Protein AF-A0A2E5E2N9-F1 (afdb_monomer)

Nearest PDB structures (foldseek):
  4bhc-assembly1_A  TM=7.979E-01  e=9.854E-03  Mycobacterium tuberculosis H37Rv
  3cnu-assembly1_A-2  TM=4.405E-01  e=4.620E+00  Archaeoglobus fulgidus DSM 4304
  7zls-assembly1_A  TM=2.251E-01  e=2.249E+00  Homo sapiens
  7zls-assembly4_G  TM=2.031E-01  e=2.107E+00  Homo sapiens
  6i4x-assembly1_A  TM=2.153E-01  e=3.120E+00  Homo sapiens

Solvent-accessible surface area (backbone atoms only — not comparable to full-atom values): 6342 Å² total; per-residue (Å²): 131,83,66,36,46,37,29,33,80,45,78,43,90,90,42,48,35,37,44,32,28,29,86,86,56,19,53,45,73,29,40,77,92,46,87,78,61,89,54,79,50,43,83,33,92,72,61,60,57,66,53,51,51,48,53,46,39,43,62,72,71,48,91,70,84,79,68,94,76,46,73,50,89,63,61,68,69,57,46,32,46,54,57,40,57,72,73,60,55,90,98,60,84,75,52,73,68,56,44,48,66,63,39,107

Sequence (104 aa):
MVKIEFWRDIPNPLGRFRLAVDPDGGVHGGWHHVGRLPDGGLEDADLLPDLASWVEATARGLTEPPPPFQIPAGPEFFTACWNACQVIPVGSVLSYQQLACAAG

Radius of gyration: 14.4 Å; Cα contacts (8 Å, |Δi|>4): 156; chains: 1; bounding box: 29×36×31 Å

Secondary structure (DSSP, 8-state):
-PPEEEEEEEEETTEEEEEEE-TT--EEEEETTSSPPP-EEEE-TTSSHHHHHHHHHHHTT---PPPP-PPPP--HHHHHHHHHHHTPPTT----HHHHHHHH-

Structure (mmCIF, N/CA/C/O backbone):
data_AF-A0A2E5E2N9-F1
#
_entry.id   AF-A0A2E5E2N9-F1
#
loop_
_atom_site.group_PDB
_atom_site.id
_atom_site.type_symbol
_atom_site.label_atom_id
_atom_site.label_alt_id
_atom_site.label_comp_id
_atom_site.label_asym_id
_atom_site.label_entity_id
_atom_site.label_seq_id
_atom_site.pdbx_PDB_ins_code
_atom_site.Cartn_x
_atom_site.Cartn_y
_atom_site.Cartn_z
_atom_site.occupancy
_atom_site.B_iso_or_equiv
_atom_site.auth_seq_id
_atom_site.auth_comp_id
_atom_site.auth_asym_id
_atom_site.auth_atom_id
_atom_site.pdbx_PDB_model_num
ATOM 1 N N . MET A 1 1 ? -1.015 8.061 -17.078 1.00 62.84 1 MET A N 1
ATOM 2 C CA . MET A 1 1 ? -0.733 6.647 -16.761 1.00 62.84 1 MET A CA 1
ATOM 3 C C . MET A 1 1 ? 0.592 6.657 -16.030 1.00 62.84 1 MET A C 1
ATOM 5 O O . MET A 1 1 ? 1.526 7.225 -16.584 1.00 62.84 1 MET A O 1
ATOM 9 N N . VAL A 1 2 ? 0.635 6.205 -14.776 1.00 81.50 2 VAL A N 1
ATOM 10 C CA . VAL A 1 2 ? 1.886 6.207 -14.002 1.00 81.50 2 VAL A CA 1
ATOM 11 C C . VAL A 1 2 ? 2.834 5.195 -14.635 1.00 81.50 2 VAL A C 1
ATOM 13 O O . VAL A 1 2 ? 2.402 4.112 -15.024 1.00 81.50 2 VAL A O 1
ATOM 16 N N . LYS A 1 3 ? 4.100 5.575 -14.810 1.00 93.12 3 LYS A N 1
ATOM 17 C CA . LYS A 1 3 ? 5.124 4.671 -15.326 1.00 93.12 3 LYS A CA 1
ATOM 18 C C . LYS A 1 3 ? 5.554 3.758 -14.182 1.00 93.12 3 LYS A C 1
ATOM 20 O O . LYS A 1 3 ? 6.035 4.259 -13.178 1.00 93.12 3 LYS A O 1
ATOM 25 N N . ILE A 1 4 ? 5.393 2.451 -14.350 1.00 96.81 4 ILE A N 1
ATOM 26 C CA . ILE A 1 4 ? 5.907 1.448 -13.414 1.00 96.81 4 ILE A CA 1
ATOM 27 C C . ILE A 1 4 ? 7.319 1.044 -13.836 1.00 96.81 4 ILE A C 1
ATOM 29 O O . ILE A 1 4 ? 7.578 0.855 -15.028 1.00 96.81 4 ILE A O 1
ATOM 33 N N . GLU A 1 5 ? 8.226 0.938 -12.866 1.00 97.12 5 GLU A N 1
ATOM 34 C CA . GLU A 1 5 ? 9.593 0.459 -13.071 1.00 97.12 5 GLU A CA 1
ATOM 35 C C . GLU A 1 5 ? 9.692 -1.041 -12.793 1.00 97.12 5 GLU A C 1
ATOM 37 O O . GLU A 1 5 ? 10.060 -1.802 -13.688 1.00 97.12 5 GLU A O 1
ATOM 42 N N . PHE A 1 6 ? 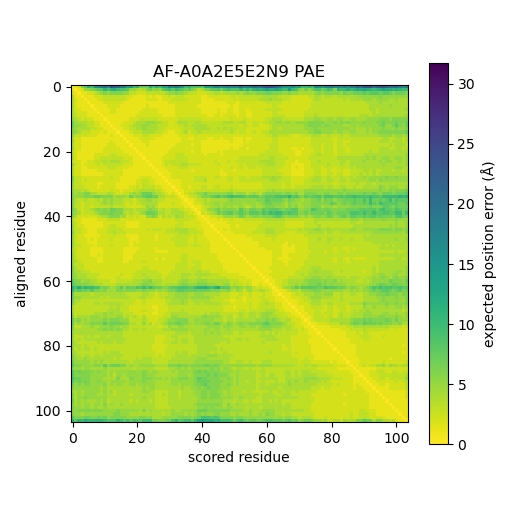9.262 -1.464 -11.602 1.00 98.12 6 PHE A N 1
ATOM 43 C CA . PHE A 1 6 ? 9.266 -2.861 -11.176 1.00 98.12 6 PHE A CA 1
ATOM 44 C C . PHE A 1 6 ? 7.914 -3.275 -10.605 1.00 98.12 6 PHE A C 1
ATOM 46 O O . PHE A 1 6 ? 7.189 -2.458 -10.029 1.00 98.12 6 PHE A O 1
ATOM 53 N N . TRP A 1 7 ? 7.572 -4.552 -10.740 1.00 97.88 7 TRP A N 1
ATOM 54 C CA . TRP A 1 7 ? 6.376 -5.115 -10.123 1.00 97.88 7 TRP A CA 1
ATOM 55 C C . TRP A 1 7 ? 6.556 -6.577 -9.721 1.00 97.88 7 TRP A C 1
ATOM 57 O O . TRP A 1 7 ? 7.365 -7.299 -10.290 1.00 97.88 7 TRP A O 1
ATOM 67 N N . ARG A 1 8 ? 5.735 -7.026 -8.771 1.00 97.56 8 ARG A N 1
ATOM 68 C CA . ARG A 1 8 ? 5.570 -8.432 -8.392 1.00 97.56 8 ARG A CA 1
A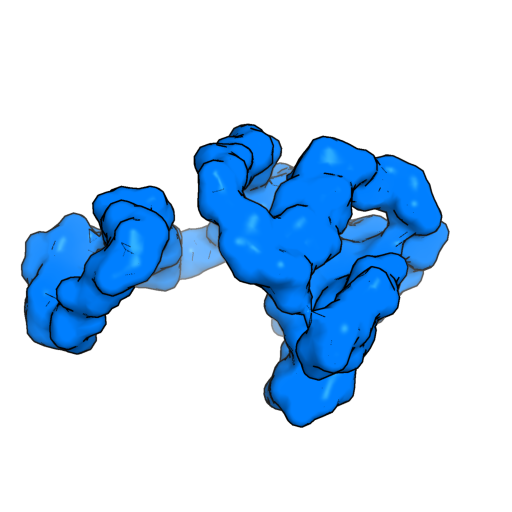TOM 69 C C . ARG A 1 8 ? 4.109 -8.764 -8.178 1.00 97.56 8 ARG A C 1
ATOM 71 O O . ARG A 1 8 ? 3.328 -7.929 -7.719 1.00 97.56 8 ARG A O 1
ATOM 78 N N . ASP A 1 9 ? 3.758 -10.014 -8.430 1.00 97.31 9 ASP A N 1
ATOM 79 C CA . ASP A 1 9 ? 2.460 -10.550 -8.051 1.00 97.31 9 ASP A CA 1
ATOM 80 C C . ASP A 1 9 ? 2.573 -11.366 -6.753 1.00 97.31 9 ASP A C 1
ATOM 82 O O . ASP A 1 9 ? 3.478 -12.175 -6.568 1.00 97.31 9 ASP A O 1
ATOM 86 N N . ILE A 1 10 ? 1.624 -11.152 -5.847 1.00 96.88 10 ILE A N 1
ATOM 87 C CA . ILE A 1 10 ? 1.531 -11.789 -4.535 1.00 96.88 10 ILE A CA 1
ATOM 88 C C . ILE A 1 10 ? 0.262 -12.650 -4.534 1.00 96.88 10 ILE A C 1
ATOM 90 O O . ILE A 1 10 ? -0.850 -12.112 -4.429 1.00 96.88 10 ILE A O 1
ATOM 94 N N . PRO A 1 11 ? 0.380 -13.979 -4.703 1.00 94.75 11 PRO A N 1
ATOM 95 C CA . PRO A 1 11 ? -0.760 -14.874 -4.570 1.00 94.75 11 PRO A CA 1
ATOM 96 C C . PRO A 1 11 ? -1.177 -14.968 -3.098 1.00 94.75 11 PRO A C 1
ATOM 98 O O . PRO A 1 11 ? -0.344 -15.165 -2.220 1.00 94.75 11 PRO A O 1
ATOM 101 N N . ASN A 1 12 ? -2.471 -14.842 -2.817 1.00 92.81 12 ASN A N 1
ATOM 102 C CA . ASN A 1 12 ? -3.021 -14.970 -1.470 1.00 92.81 12 ASN A CA 1
ATOM 103 C C . ASN A 1 12 ? -4.463 -15.534 -1.516 1.00 92.81 12 ASN A C 1
ATOM 105 O O . ASN A 1 12 ? -5.021 -15.701 -2.606 1.00 92.81 12 ASN A O 1
ATOM 109 N N . PRO A 1 13 ? -5.091 -15.856 -0.365 1.00 92.88 13 PRO A N 1
ATOM 110 C CA . PRO A 1 13 ? -6.433 -16.451 -0.334 1.00 92.88 13 PRO A CA 1
ATOM 111 C C . PRO A 1 13 ? -7.547 -15.605 -0.970 1.00 92.88 13 PRO A C 1
ATOM 113 O O . PRO A 1 13 ? -8.572 -16.156 -1.362 1.00 92.88 13 PRO A O 1
ATOM 116 N N . LEU A 1 14 ? -7.36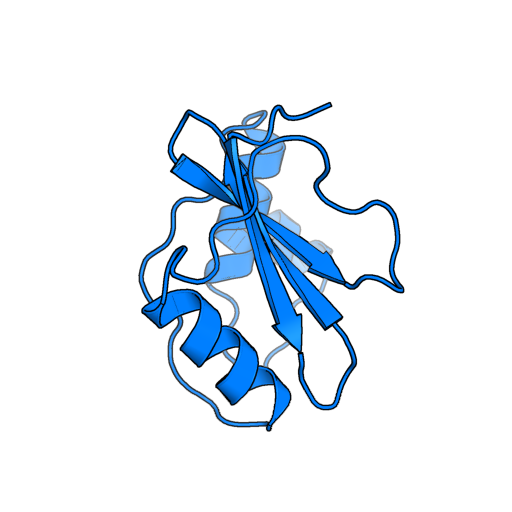0 -14.287 -1.093 1.00 92.12 14 LEU A N 1
ATOM 117 C CA . LEU A 1 14 ? -8.315 -13.365 -1.721 1.00 92.12 14 LEU A CA 1
ATOM 118 C C . LEU A 1 14 ? -8.065 -13.203 -3.233 1.00 92.12 14 LEU A C 1
ATOM 120 O O . LEU A 1 14 ? -8.782 -12.473 -3.918 1.00 92.12 14 LEU A O 1
ATOM 124 N N . GLY A 1 15 ? -7.047 -13.880 -3.770 1.00 94.19 15 GLY A N 1
ATOM 125 C CA . GLY A 1 15 ? -6.634 -13.820 -5.164 1.00 94.19 15 GLY A CA 1
ATOM 126 C C . GLY A 1 15 ? -5.213 -13.288 -5.323 1.00 94.19 15 GLY A C 1
ATOM 127 O O . GLY A 1 15 ? -4.374 -13.391 -4.433 1.00 94.19 15 GLY A O 1
ATOM 128 N N . ARG A 1 16 ? -4.917 -12.737 -6.500 1.00 95.88 16 ARG A N 1
ATOM 129 C CA . ARG A 1 16 ? -3.596 -12.193 -6.822 1.00 95.88 16 ARG A CA 1
ATOM 130 C C . ARG A 1 16 ? -3.592 -10.678 -6.648 1.00 95.88 16 ARG A C 1
ATOM 132 O O . ARG A 1 16 ? -4.384 -9.984 -7.293 1.00 95.88 16 ARG A O 1
ATOM 139 N N . PHE A 1 17 ? -2.700 -10.184 -5.797 1.00 96.50 17 PHE A N 1
ATOM 140 C CA . PHE A 1 17 ? -2.447 -8.759 -5.608 1.00 96.50 17 PHE A CA 1
ATOM 141 C C . PHE A 1 17 ? -1.134 -8.379 -6.286 1.00 96.50 17 PHE A C 1
ATOM 143 O O . PHE A 1 17 ? -0.128 -9.049 -6.083 1.00 96.50 17 PHE A O 1
ATOM 150 N N . ARG A 1 18 ? -1.129 -7.316 -7.084 1.00 97.25 18 ARG A N 1
ATOM 151 C CA . ARG A 1 18 ? 0.085 -6.763 -7.675 1.00 97.25 18 ARG A CA 1
ATOM 152 C C . ARG A 1 18 ? 0.627 -5.658 -6.791 1.00 97.25 18 ARG A C 1
ATOM 154 O O . ARG A 1 18 ? -0.106 -4.720 -6.491 1.00 97.25 18 ARG A O 1
ATOM 161 N N . LEU A 1 19 ? 1.905 -5.756 -6.453 1.00 97.12 19 LEU A N 1
ATOM 162 C CA . LEU A 1 19 ? 2.691 -4.686 -5.857 1.00 97.12 19 LEU A CA 1
ATOM 163 C C . LEU A 1 19 ? 3.626 -4.124 -6.929 1.00 97.12 19 LEU A C 1
ATOM 165 O O . LEU A 1 19 ? 4.264 -4.889 -7.648 1.00 97.12 19 LEU A O 1
ATOM 169 N N . ALA A 1 20 ? 3.692 -2.807 -7.059 1.00 97.56 20 ALA A N 1
ATOM 170 C CA . ALA A 1 20 ? 4.496 -2.146 -8.074 1.00 97.56 20 ALA A CA 1
ATOM 171 C C . ALA A 1 20 ? 5.158 -0.886 -7.518 1.00 97.56 20 ALA A C 1
ATOM 173 O O . ALA A 1 20 ? 4.638 -0.264 -6.594 1.00 97.56 20 ALA A O 1
ATOM 174 N N . VAL A 1 21 ? 6.292 -0.513 -8.099 1.00 97.50 21 VAL A N 1
ATOM 175 C CA . VAL A 1 21 ? 7.053 0.685 -7.741 1.00 97.50 21 VAL A CA 1
ATOM 176 C C . VAL A 1 21 ? 7.248 1.538 -8.990 1.00 97.50 21 VAL A C 1
ATOM 178 O O . VAL A 1 21 ? 7.590 1.026 -10.061 1.00 97.50 21 VAL A O 1
ATOM 181 N N . ASP A 1 22 ? 6.969 2.832 -8.868 1.00 96.56 22 ASP A N 1
ATOM 182 C CA . ASP A 1 22 ? 7.316 3.822 -9.888 1.00 96.56 22 ASP A CA 1
ATOM 183 C C . ASP A 1 22 ? 8.796 4.261 -9.764 1.00 96.56 22 ASP A C 1
ATOM 185 O O . ASP A 1 22 ? 9.426 3.991 -8.743 1.00 96.56 22 ASP A O 1
ATOM 189 N N . PRO A 1 23 ? 9.377 4.934 -10.778 1.00 95.69 23 PRO A N 1
ATOM 190 C CA . PRO A 1 23 ? 10.777 5.370 -10.745 1.00 95.69 23 PRO A CA 1
ATOM 191 C C . PRO A 1 23 ? 11.160 6.293 -9.580 1.00 95.69 23 PRO A C 1
ATOM 193 O O . PRO A 1 23 ? 12.346 6.466 -9.311 1.00 95.69 23 PRO A O 1
ATOM 196 N N . ASP A 1 24 ? 10.181 6.910 -8.916 1.00 94.94 24 ASP A N 1
ATOM 197 C CA . ASP A 1 24 ? 10.408 7.797 -7.777 1.00 94.94 24 ASP A CA 1
ATOM 198 C C . ASP A 1 24 ? 10.332 7.035 -6.439 1.00 94.94 24 ASP A C 1
ATOM 200 O O . ASP A 1 24 ? 10.473 7.639 -5.375 1.00 94.94 24 ASP A O 1
ATOM 204 N N . GLY A 1 25 ? 10.115 5.714 -6.472 1.00 95.00 25 GLY A N 1
ATOM 205 C CA . GLY A 1 25 ? 9.970 4.853 -5.297 1.00 95.00 25 GLY A CA 1
ATOM 206 C C . GLY A 1 25 ? 8.539 4.760 -4.760 1.00 95.00 25 GLY A C 1
ATOM 207 O O . GLY A 1 25 ? 8.303 4.077 -3.764 1.00 95.00 25 GLY A O 1
ATOM 208 N N . GLY A 1 26 ? 7.574 5.425 -5.400 1.00 95.94 26 GLY A N 1
ATOM 209 C CA . GLY A 1 26 ? 6.169 5.402 -5.014 1.00 95.94 26 GLY A CA 1
ATOM 210 C C . GLY A 1 26 ? 5.559 4.016 -5.187 1.00 95.94 26 GLY A C 1
ATOM 211 O O . GLY A 1 26 ? 5.680 3.391 -6.243 1.00 95.94 26 GLY A O 1
ATOM 212 N N . VAL A 1 27 ? 4.882 3.533 -4.146 1.00 95.94 27 VAL A N 1
ATOM 213 C CA . VAL A 1 27 ? 4.283 2.199 -4.131 1.00 95.94 27 VAL A CA 1
ATOM 214 C C . VAL A 1 27 ? 2.852 2.232 -4.652 1.00 95.94 27 VAL A C 1
ATOM 216 O O . VAL A 1 27 ? 1.983 2.927 -4.128 1.00 95.94 27 VAL A O 1
ATOM 219 N N . HIS A 1 28 ? 2.593 1.399 -5.655 1.00 95.31 28 HIS A N 1
ATOM 220 C CA . HIS A 1 28 ? 1.287 1.176 -6.262 1.00 95.31 28 HIS A CA 1
ATOM 221 C C . HIS A 1 28 ? 0.820 -0.248 -5.989 1.00 95.31 28 HIS A C 1
ATOM 223 O O . HIS A 1 28 ? 1.619 -1.181 -5.888 1.00 95.31 28 HIS A O 1
ATOM 229 N N . GLY A 1 29 ? -0.494 -0.431 -5.909 1.00 94.50 29 GLY A N 1
ATOM 230 C CA . GLY A 1 29 ? -1.084 -1.731 -5.632 1.00 94.50 29 GLY A CA 1
ATOM 231 C C . GLY A 1 29 ? -2.418 -1.929 -6.331 1.00 94.50 29 GLY A C 1
ATOM 232 O O . GLY A 1 29 ? -3.149 -0.970 -6.576 1.00 94.50 29 GLY A O 1
ATOM 233 N N . GLY A 1 30 ? -2.747 -3.178 -6.649 1.00 94.81 30 GLY A N 1
ATOM 234 C CA . GLY A 1 30 ? -4.035 -3.504 -7.252 1.00 94.81 30 GLY A CA 1
ATOM 235 C C . GLY A 1 30 ? -4.332 -4.996 -7.276 1.00 94.81 30 GLY A C 1
ATOM 236 O O . GLY A 1 30 ? -3.452 -5.822 -7.505 1.00 94.81 30 GLY A O 1
ATOM 237 N N . TRP A 1 31 ? -5.596 -5.354 -7.067 1.00 94.81 31 TRP A N 1
ATOM 238 C CA . TRP A 1 31 ? -6.064 -6.729 -7.228 1.00 94.81 31 TRP A CA 1
ATOM 239 C C . TRP A 1 31 ? -6.306 -7.039 -8.701 1.00 94.81 31 TRP A C 1
ATOM 241 O O . TRP A 1 31 ? -6.925 -6.247 -9.406 1.00 94.81 31 TRP A O 1
ATOM 251 N N . HIS A 1 32 ? -5.905 -8.227 -9.161 1.00 94.75 32 HIS A N 1
ATOM 252 C CA . HIS A 1 32 ? -6.082 -8.635 -10.568 1.00 94.75 32 HIS A CA 1
ATOM 253 C C . HIS A 1 32 ? -7.540 -8.664 -11.030 1.00 94.75 32 HIS A C 1
ATOM 255 O O . HIS A 1 32 ? -7.815 -8.546 -12.219 1.00 94.75 32 HIS A O 1
ATOM 261 N N . HIS A 1 33 ? -8.471 -8.809 -10.093 1.00 93.38 33 HIS A N 1
ATOM 262 C CA . HIS A 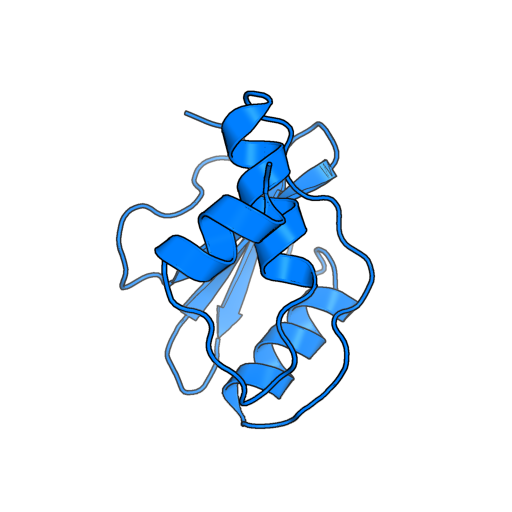1 33 ? -9.902 -8.852 -10.363 1.00 93.38 33 HIS A CA 1
ATOM 263 C C . HIS A 1 33 ? -10.618 -7.518 -10.076 1.00 93.38 33 HIS A C 1
ATOM 265 O O . HIS A 1 33 ? -11.842 -7.468 -10.173 1.00 93.38 33 HIS A O 1
ATOM 271 N N . VAL A 1 34 ? -9.895 -6.444 -9.716 1.00 91.62 34 VAL A N 1
ATOM 272 C CA . VAL A 1 34 ? -10.486 -5.135 -9.388 1.00 91.62 34 VAL A CA 1
ATOM 273 C C . VAL A 1 34 ? -9.832 -4.022 -10.195 1.00 91.62 34 VAL A C 1
ATOM 275 O O . VAL A 1 34 ? -8.677 -3.665 -9.979 1.00 91.62 34 VAL A O 1
ATOM 278 N N . GLY A 1 35 ? -10.626 -3.393 -11.060 1.00 88.00 35 GLY A N 1
ATOM 279 C CA . GLY A 1 35 ? -10.233 -2.170 -11.749 1.00 88.00 35 GLY A CA 1
ATOM 280 C C . GLY A 1 35 ? -9.018 -2.352 -12.659 1.00 88.00 35 GLY A C 1
ATOM 281 O O . GLY A 1 35 ? -8.851 -3.380 -13.313 1.00 88.00 35 GLY A O 1
ATOM 282 N N . ARG A 1 36 ? -8.199 -1.303 -12.744 1.00 89.19 36 ARG A N 1
ATOM 283 C CA . ARG A 1 36 ? -7.000 -1.278 -13.580 1.0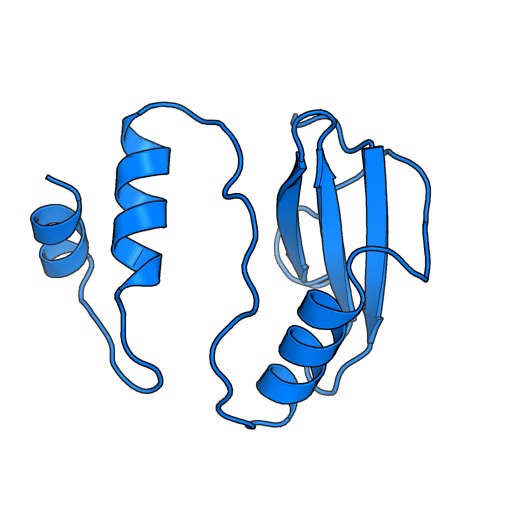0 89.19 36 ARG A CA 1
ATOM 284 C C . ARG A 1 36 ? -5.771 -1.622 -12.744 1.00 89.19 36 ARG A C 1
ATOM 286 O O . ARG A 1 36 ? -5.534 -0.993 -11.717 1.00 89.19 36 ARG A O 1
ATOM 293 N N . LEU A 1 37 ? -4.969 -2.563 -13.231 1.00 91.56 37 LEU A N 1
ATOM 294 C CA . LEU A 1 37 ? -3.698 -2.933 -12.617 1.00 91.56 37 LEU A CA 1
ATOM 295 C C . LEU A 1 37 ? -2.580 -1.938 -12.964 1.00 91.56 37 LEU A C 1
ATOM 297 O O . LEU A 1 37 ? -2.559 -1.428 -14.088 1.00 91.56 37 LEU A O 1
ATOM 301 N N . PRO A 1 38 ? -1.613 -1.728 -12.053 1.00 88.75 38 PRO A N 1
ATOM 302 C CA . PRO A 1 38 ? -0.305 -1.202 -12.422 1.00 88.75 38 PRO A CA 1
ATOM 303 C C . PRO A 1 38 ? 0.323 -2.096 -13.508 1.00 88.75 38 PRO A C 1
ATOM 305 O O . PRO A 1 38 ? 0.461 -3.313 -13.331 1.00 88.75 38 PRO A O 1
ATOM 308 N N . ASP A 1 39 ? 0.639 -1.503 -14.658 1.00 87.25 39 ASP A N 1
ATOM 309 C CA . ASP A 1 39 ? 1.134 -2.180 -15.858 1.00 87.25 39 ASP A CA 1
ATOM 310 C C . ASP A 1 39 ? 2.410 -1.515 -16.410 1.00 87.25 39 ASP A C 1
ATOM 312 O O . ASP A 1 39 ? 2.778 -0.401 -16.034 1.00 87.25 39 ASP A O 1
ATOM 316 N N . GLY A 1 40 ? 3.127 -2.234 -17.282 1.00 91.69 40 GLY A N 1
ATOM 317 C CA . GLY A 1 40 ? 4.475 -1.865 -17.731 1.00 91.69 40 GLY A CA 1
ATOM 318 C C . GLY A 1 40 ? 5.568 -2.458 -16.838 1.00 91.69 40 GLY A C 1
ATOM 319 O O . GLY A 1 40 ? 5.342 -3.483 -16.202 1.00 91.69 40 GLY A O 1
ATOM 320 N N . GLY A 1 41 ? 6.744 -1.825 -16.808 1.00 95.00 41 GLY A N 1
ATOM 321 C CA . GLY A 1 41 ? 7.872 -2.221 -15.956 1.00 95.00 41 GLY A CA 1
ATOM 322 C C . GLY A 1 41 ? 8.419 -3.634 -16.195 1.00 95.00 41 GLY A C 1
ATOM 323 O O . GLY A 1 41 ? 8.011 -4.341 -17.119 1.00 95.00 41 GLY A O 1
ATOM 324 N N . LEU A 1 42 ? 9.363 -4.031 -15.347 1.00 97.69 42 LEU A N 1
ATOM 325 C CA . LEU A 1 42 ? 9.920 -5.381 -15.289 1.00 97.69 42 LEU A CA 1
ATOM 326 C C . LEU A 1 42 ? 9.375 -6.128 -14.071 1.00 97.69 42 LEU A C 1
ATOM 328 O O . LEU A 1 42 ? 9.205 -5.552 -13.000 1.00 97.69 42 LEU A O 1
ATOM 332 N N . GLU A 1 43 ? 9.112 -7.419 -14.241 1.00 97.62 43 GLU A N 1
ATOM 333 C CA . GLU A 1 43 ? 8.802 -8.284 -13.106 1.00 97.62 43 GLU A CA 1
ATOM 334 C C . GLU A 1 43 ? 10.055 -8.481 -12.248 1.00 97.62 43 GLU A C 1
ATOM 336 O O . GLU A 1 43 ? 11.125 -8.794 -12.772 1.00 97.62 43 GLU A O 1
ATOM 341 N N . ASP A 1 44 ? 9.907 -8.325 -10.938 1.00 97.88 44 ASP A N 1
ATOM 342 C CA . ASP A 1 44 ? 10.933 -8.591 -9.936 1.00 97.88 44 ASP A CA 1
ATOM 343 C C . ASP A 1 44 ? 10.299 -9.347 -8.764 1.00 97.88 44 ASP A C 1
ATOM 345 O O . ASP A 1 44 ? 9.582 -8.772 -7.948 1.00 97.88 44 ASP A O 1
ATOM 349 N N . ALA A 1 45 ? 10.561 -10.652 -8.676 1.00 96.12 45 ALA A N 1
ATOM 350 C CA . ALA A 1 45 ? 9.990 -11.518 -7.646 1.00 96.12 45 ALA A CA 1
ATOM 351 C C . ALA A 1 45 ? 10.402 -11.121 -6.214 1.00 96.12 45 ALA A C 1
ATOM 353 O O . ALA A 1 45 ? 9.651 -11.386 -5.270 1.00 96.12 45 ALA A O 1
ATOM 354 N N . ASP A 1 46 ? 11.549 -10.455 -6.064 1.00 96.94 46 ASP A N 1
ATOM 355 C CA . ASP A 1 46 ? 12.123 -10.062 -4.778 1.00 96.94 46 ASP A CA 1
ATOM 356 C C . ASP A 1 46 ? 11.800 -8.604 -4.412 1.00 96.94 46 ASP A C 1
ATOM 358 O O . ASP A 1 46 ? 12.237 -8.111 -3.371 1.00 96.94 46 ASP A O 1
ATOM 362 N N . LEU A 1 47 ? 10.974 -7.916 -5.210 1.00 97.25 47 LEU A N 1
ATOM 363 C CA . LEU A 1 47 ? 10.578 -6.529 -4.971 1.00 97.25 47 LEU A CA 1
ATOM 364 C C . LEU A 1 47 ? 9.918 -6.366 -3.592 1.00 97.25 47 LEU A C 1
ATOM 366 O O . LEU A 1 47 ? 8.915 -7.019 -3.304 1.00 97.25 47 LEU A O 1
ATOM 370 N N . LEU A 1 48 ? 10.437 -5.459 -2.755 1.00 96.50 48 LEU A N 1
ATOM 371 C CA . LEU A 1 48 ? 9.858 -5.077 -1.453 1.00 96.50 48 LEU A CA 1
ATOM 372 C C . LEU A 1 48 ? 9.401 -6.288 -0.600 1.00 96.50 48 LEU A C 1
ATOM 374 O O . LEU A 1 48 ? 8.204 -6.439 -0.324 1.00 96.50 48 LEU A O 1
ATOM 378 N N . PRO A 1 49 ? 10.328 -7.166 -0.175 1.00 97.00 49 PRO A N 1
ATOM 379 C CA . PRO A 1 49 ? 9.987 -8.452 0.436 1.00 97.00 49 PRO A CA 1
ATOM 380 C C . PRO A 1 49 ? 9.193 -8.303 1.741 1.00 97.00 49 PRO A C 1
ATOM 382 O O . PRO A 1 49 ? 8.246 -9.059 1.971 1.00 97.00 49 PRO A O 1
ATOM 385 N N . ASP A 1 50 ? 9.509 -7.288 2.548 1.00 96.62 50 ASP A N 1
ATOM 386 C CA . ASP A 1 50 ? 8.807 -7.002 3.803 1.00 96.62 50 ASP A CA 1
ATOM 387 C C . ASP A 1 50 ? 7.357 -6.581 3.549 1.00 96.62 50 ASP A C 1
ATOM 389 O O . ASP A 1 50 ? 6.430 -7.089 4.181 1.00 96.62 50 ASP A O 1
ATOM 393 N N . LEU A 1 51 ? 7.137 -5.691 2.575 1.00 96.50 51 LEU A N 1
ATOM 394 C CA . LEU A 1 51 ? 5.797 -5.211 2.244 1.00 96.50 51 LEU A CA 1
ATOM 395 C C . LEU A 1 51 ? 4.941 -6.325 1.651 1.00 96.50 51 LEU A C 1
ATOM 397 O O . LEU A 1 51 ? 3.759 -6.442 1.963 1.00 96.50 51 LEU A O 1
ATOM 401 N N . ALA A 1 52 ? 5.534 -7.175 0.823 1.00 96.38 52 ALA A N 1
ATOM 402 C CA . ALA A 1 52 ? 4.806 -8.290 0.260 1.00 96.38 52 ALA A CA 1
ATOM 403 C C . ALA A 1 52 ? 4.444 -9.360 1.296 1.00 96.38 52 ALA A C 1
ATOM 405 O O . ALA A 1 52 ? 3.330 -9.886 1.256 1.00 96.38 52 ALA A O 1
ATOM 406 N N . SER A 1 53 ? 5.347 -9.632 2.242 1.00 95.62 53 SER A N 1
ATOM 407 C CA . SER A 1 53 ? 5.069 -10.509 3.384 1.00 95.62 53 SER A CA 1
ATOM 408 C C . SER A 1 53 ? 3.932 -9.944 4.236 1.00 95.62 53 SER A C 1
ATOM 410 O O . SER A 1 53 ? 3.009 -10.671 4.598 1.00 95.62 53 SER A O 1
ATOM 412 N N . TRP A 1 54 ? 3.933 -8.629 4.472 1.00 95.12 54 TRP A N 1
ATOM 413 C CA . TRP A 1 54 ? 2.854 -7.941 5.181 1.00 95.12 54 TRP A CA 1
ATOM 414 C C . TRP A 1 54 ? 1.502 -8.026 4.450 1.00 95.12 54 TRP A C 1
ATOM 416 O O . TRP A 1 54 ? 0.474 -8.288 5.081 1.00 95.12 54 TRP A O 1
ATOM 426 N N . VAL A 1 55 ? 1.475 -7.875 3.119 1.00 94.50 55 VAL A N 1
ATOM 427 C CA . VAL A 1 55 ? 0.248 -8.050 2.315 1.00 94.50 55 VAL A CA 1
ATOM 428 C C . VAL A 1 55 ? -0.287 -9.479 2.438 1.00 94.50 55 VAL A C 1
ATOM 430 O O . VAL A 1 55 ? -1.489 -9.677 2.628 1.00 94.50 55 VAL A O 1
ATOM 433 N N . GLU A 1 56 ? 0.588 -10.482 2.353 1.00 94.31 56 GLU A N 1
ATOM 434 C CA . GLU A 1 56 ? 0.198 -11.885 2.496 1.00 94.31 56 GLU A CA 1
ATOM 435 C C . GLU A 1 56 ? -0.344 -12.190 3.902 1.00 94.31 56 GLU A C 1
ATOM 437 O O . GLU A 1 56 ? -1.388 -12.837 4.031 1.00 94.31 56 GLU A O 1
ATOM 442 N N . ALA A 1 57 ? 0.324 -11.697 4.948 1.00 93.38 57 ALA A N 1
ATOM 443 C CA . ALA A 1 57 ? -0.105 -11.832 6.337 1.00 93.38 57 ALA A CA 1
ATOM 444 C C . ALA A 1 57 ? -1.488 -11.198 6.562 1.00 93.38 57 ALA A C 1
ATOM 446 O O . ALA A 1 57 ? -2.396 -11.843 7.098 1.00 93.38 57 ALA A O 1
ATOM 447 N N . THR A 1 58 ? -1.683 -9.978 6.057 1.00 92.12 58 THR A N 1
ATOM 448 C CA . THR A 1 58 ? -2.958 -9.252 6.135 1.00 92.12 58 THR A CA 1
ATOM 449 C C . THR A 1 58 ? -4.087 -10.024 5.451 1.00 92.12 58 THR A C 1
ATOM 451 O O . THR A 1 58 ? -5.173 -10.169 6.013 1.00 92.12 58 THR A O 1
ATOM 454 N N . ALA A 1 59 ? -3.837 -10.607 4.273 1.00 91.81 59 ALA A N 1
ATOM 455 C CA . ALA A 1 59 ? -4.825 -11.417 3.552 1.00 91.81 59 ALA A CA 1
ATOM 456 C C . ALA A 1 59 ? -5.230 -12.708 4.295 1.00 91.81 59 ALA A C 1
ATOM 458 O O . ALA A 1 59 ? -6.261 -13.304 3.983 1.00 91.81 59 ALA A O 1
ATOM 459 N N . ARG A 1 60 ? -4.439 -13.138 5.286 1.00 92.38 60 ARG A N 1
ATOM 460 C CA . ARG A 1 60 ? -4.740 -14.261 6.190 1.00 92.38 60 ARG A CA 1
ATOM 461 C C . ARG A 1 60 ? -5.380 -13.815 7.511 1.00 92.38 60 ARG A C 1
ATOM 463 O O . ARG A 1 60 ? -5.637 -14.656 8.368 1.00 92.38 60 ARG A O 1
ATOM 470 N N . GLY A 1 61 ? -5.650 -12.519 7.677 1.00 91.81 61 GLY A N 1
ATOM 471 C CA . GLY A 1 61 ? -6.249 -11.949 8.884 1.00 91.81 61 GLY A CA 1
ATOM 472 C C . GLY A 1 61 ? -5.257 -11.686 10.018 1.00 91.81 61 GLY A C 1
ATOM 473 O O . GLY A 1 61 ? -5.685 -11.529 11.160 1.00 91.81 61 GLY A O 1
ATOM 474 N N . LEU A 1 62 ? -3.950 -11.654 9.734 1.00 90.94 62 LEU A N 1
ATOM 475 C CA . LEU A 1 62 ? -2.946 -11.248 10.715 1.00 90.94 62 LEU A CA 1
ATOM 476 C C . LEU A 1 62 ? -2.887 -9.721 10.796 1.00 90.94 62 LEU A C 1
ATOM 478 O O . LEU A 1 62 ? -2.851 -9.034 9.776 1.00 90.94 62 LEU A O 1
ATOM 482 N N . THR A 1 63 ? -2.870 -9.202 12.022 1.00 86.00 63 THR A N 1
ATOM 483 C CA . THR A 1 63 ? -2.797 -7.763 12.288 1.00 86.00 63 THR A CA 1
ATOM 484 C C . THR A 1 63 ? -1.372 -7.391 12.664 1.00 86.00 63 THR A C 1
ATOM 486 O O . THR A 1 63 ? -0.981 -7.490 13.826 1.00 86.00 63 THR A O 1
ATOM 489 N N . GLU A 1 64 ? -0.609 -6.947 11.674 1.00 87.50 64 GLU A N 1
ATOM 490 C CA . GLU A 1 64 ? 0.746 -6.425 11.842 1.00 87.50 64 GLU A CA 1
ATOM 491 C C . GLU A 1 64 ? 0.804 -4.985 11.315 1.00 87.50 64 GLU A C 1
ATOM 493 O O . GLU A 1 64 ? 0.108 -4.659 10.343 1.00 87.50 64 GLU A O 1
ATOM 498 N N . PRO A 1 65 ? 1.590 -4.091 11.944 1.00 88.06 65 PRO A N 1
ATOM 499 C CA . PRO A 1 65 ? 1.792 -2.756 11.400 1.00 88.06 65 PRO A CA 1
ATOM 500 C C . PRO A 1 65 ? 2.452 -2.854 10.014 1.00 88.06 65 PRO A C 1
ATOM 502 O O . PRO A 1 65 ? 3.324 -3.706 9.822 1.00 88.06 65 PRO A O 1
ATOM 505 N N . PRO A 1 66 ? 2.070 -1.997 9.050 1.00 89.88 66 PRO A N 1
ATOM 506 C CA . PRO A 1 66 ? 2.728 -1.982 7.753 1.00 89.88 66 PRO A CA 1
ATOM 507 C C . PRO A 1 66 ? 4.210 -1.614 7.906 1.00 89.88 66 PRO A C 1
ATOM 509 O O . PRO A 1 66 ? 4.540 -0.736 8.714 1.00 89.88 66 PRO A O 1
ATOM 512 N N . PRO A 1 67 ? 5.113 -2.224 7.118 1.00 93.50 67 PRO A N 1
ATOM 513 C CA . PRO A 1 67 ? 6.471 -1.715 7.005 1.00 93.50 67 PRO A CA 1
ATOM 514 C C . PRO A 1 67 ? 6.451 -0.327 6.340 1.00 93.50 67 PRO A C 1
ATOM 516 O O . PRO A 1 67 ? 5.481 0.016 5.661 1.00 93.50 67 PRO A O 1
ATOM 519 N N . PRO A 1 68 ? 7.506 0.490 6.498 1.00 91.50 68 PRO A N 1
ATOM 520 C CA . PRO A 1 68 ? 7.592 1.775 5.816 1.00 91.50 68 PRO A CA 1
ATOM 521 C C . PRO A 1 68 ? 7.506 1.612 4.292 1.00 91.50 68 PRO A C 1
ATOM 523 O O . PRO A 1 68 ? 8.223 0.802 3.707 1.00 91.50 68 PRO A O 1
ATOM 526 N N . PHE A 1 69 ? 6.663 2.412 3.643 1.00 93.44 69 PHE A N 1
ATOM 527 C CA . PHE A 1 69 ? 6.602 2.520 2.188 1.00 93.44 69 PHE A CA 1
ATOM 528 C C . PHE A 1 69 ? 6.305 3.957 1.767 1.00 93.44 69 PHE A C 1
ATOM 530 O O . PHE A 1 69 ? 5.722 4.738 2.521 1.00 93.44 69 PHE A O 1
ATOM 537 N N . GLN A 1 70 ? 6.711 4.310 0.552 1.00 94.19 70 GLN A N 1
ATOM 538 C CA . GLN A 1 70 ? 6.490 5.641 0.009 1.00 94.19 70 GLN A CA 1
ATOM 539 C C . GLN A 1 70 ? 5.144 5.701 -0.712 1.00 94.19 70 GLN A C 1
ATOM 541 O O . GLN A 1 70 ? 4.871 4.923 -1.627 1.00 94.19 70 GLN A O 1
ATOM 546 N N . ILE A 1 71 ? 4.301 6.650 -0.308 1.00 91.69 71 ILE A N 1
ATOM 547 C CA . ILE A 1 71 ? 3.071 6.969 -1.033 1.00 91.69 71 ILE A CA 1
ATOM 548 C C . ILE A 1 71 ? 3.464 7.640 -2.360 1.00 91.69 71 ILE A C 1
ATOM 550 O O . ILE A 1 71 ? 4.346 8.503 -2.349 1.00 91.69 71 ILE A O 1
ATOM 554 N N . PRO A 1 72 ? 2.841 7.273 -3.494 1.00 90.62 72 PRO A N 1
ATOM 555 C CA . PRO A 1 72 ? 3.137 7.890 -4.779 1.00 90.62 72 PRO A CA 1
ATOM 556 C C . PRO A 1 72 ? 3.006 9.410 -4.746 1.00 90.62 72 PRO A C 1
ATOM 558 O O . PRO A 1 72 ? 2.105 9.959 -4.107 1.00 90.62 72 PRO A O 1
ATOM 561 N N . ALA A 1 73 ? 3.874 10.092 -5.491 1.00 88.69 73 ALA A N 1
ATOM 562 C CA . ALA A 1 73 ? 3.712 11.518 -5.712 1.00 88.69 73 ALA A CA 1
ATOM 563 C C . ALA A 1 73 ? 2.411 11.775 -6.491 1.00 88.69 73 ALA A C 1
ATOM 565 O O . ALA A 1 73 ? 2.084 11.091 -7.464 1.00 88.69 73 ALA A O 1
ATOM 566 N N . GLY A 1 74 ? 1.660 12.785 -6.070 1.00 89.38 74 GLY A N 1
ATOM 567 C CA . GLY A 1 74 ? 0.400 13.149 -6.698 1.00 89.38 74 GLY A CA 1
ATOM 568 C C . GLY A 1 74 ? 0.013 14.592 -6.400 1.00 89.38 74 GLY A C 1
ATOM 569 O O . GLY A 1 74 ? 0.716 15.287 -5.661 1.00 89.38 74 GLY A O 1
ATOM 570 N N . PRO A 1 75 ? -1.103 15.066 -6.981 1.00 94.25 75 PRO A N 1
ATOM 571 C CA . PRO A 1 75 ? -1.660 16.362 -6.622 1.00 94.25 75 PRO A CA 1
ATOM 572 C C . PRO A 1 75 ? -1.876 16.454 -5.109 1.00 94.25 75 PRO A C 1
ATOM 574 O O . PRO A 1 75 ? -2.270 15.469 -4.485 1.00 94.25 75 PRO A O 1
ATOM 577 N N . GLU A 1 76 ? -1.666 17.643 -4.543 1.00 92.81 76 GLU A N 1
ATOM 578 C CA . GLU A 1 76 ? -1.705 17.901 -3.095 1.00 92.81 76 GLU A CA 1
ATOM 579 C C . GLU A 1 76 ? -2.941 17.300 -2.413 1.00 92.81 76 GLU A C 1
ATOM 581 O O . GLU A 1 76 ? -2.822 16.630 -1.390 1.00 92.81 76 GLU A O 1
ATOM 586 N N . PHE A 1 77 ? -4.107 17.434 -3.051 1.00 92.88 77 PHE A N 1
ATOM 587 C CA . PHE A 1 77 ? -5.359 16.836 -2.595 1.00 92.88 77 PHE A CA 1
ATOM 588 C C . PHE A 1 77 ? -5.277 15.311 -2.396 1.00 92.88 77 PHE A C 1
ATOM 590 O O . PHE A 1 7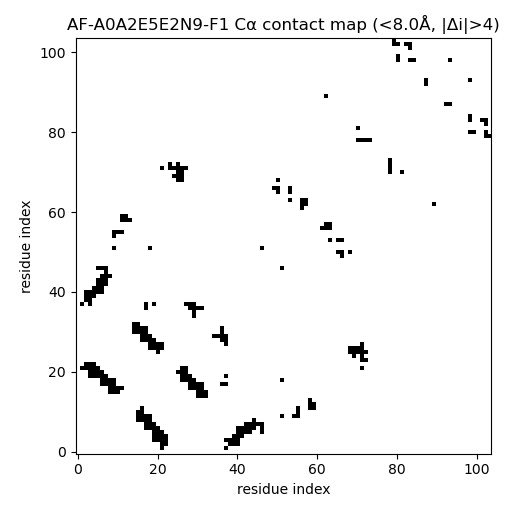7 ? -5.670 14.803 -1.350 1.00 92.88 77 PHE A O 1
ATOM 597 N N . PHE A 1 78 ? -4.744 14.566 -3.371 1.00 91.75 78 PHE A N 1
ATOM 598 C CA . PHE A 1 78 ? -4.633 13.107 -3.260 1.00 91.75 78 PHE A CA 1
ATOM 599 C C . PHE A 1 78 ? -3.641 12.708 -2.174 1.00 91.75 78 PHE A C 1
ATOM 601 O O . PHE A 1 78 ? -3.937 11.815 -1.386 1.00 91.75 78 PHE A O 1
ATOM 608 N N . THR A 1 79 ? -2.508 13.406 -2.091 1.00 91.00 79 THR A N 1
ATOM 609 C CA . THR A 1 79 ? -1.504 13.189 -1.046 1.00 91.00 79 THR A CA 1
ATOM 610 C C . THR A 1 79 ? -2.100 13.400 0.345 1.00 91.00 79 THR A C 1
ATOM 612 O O . THR A 1 79 ? -1.913 12.558 1.224 1.00 91.00 79 THR A O 1
ATOM 615 N N . ALA A 1 80 ? -2.878 14.469 0.541 1.00 92.25 80 ALA A N 1
ATOM 616 C CA . ALA A 1 80 ? -3.580 14.731 1.795 1.00 92.25 80 ALA A CA 1
ATOM 617 C C . ALA A 1 80 ? -4.569 13.606 2.142 1.00 92.25 80 ALA A C 1
ATOM 619 O O . ALA A 1 80 ? -4.538 13.075 3.254 1.00 92.25 80 ALA A O 1
ATOM 620 N N . CYS A 1 81 ? -5.386 13.165 1.178 1.00 94.00 81 CYS A N 1
ATOM 621 C CA . CYS A 1 81 ? -6.311 12.050 1.383 1.00 94.00 81 CYS A CA 1
ATOM 622 C C . CYS A 1 81 ? -5.594 10.729 1.702 1.00 94.00 81 CYS A C 1
ATOM 624 O O . CYS A 1 81 ? -6.016 10.012 2.607 1.00 94.00 81 CYS A O 1
ATOM 626 N N . TRP A 1 82 ? -4.512 10.391 0.995 1.00 92.44 82 TRP A N 1
ATOM 627 C CA . TRP A 1 82 ? -3.754 9.166 1.255 1.00 92.44 82 TRP A CA 1
ATOM 628 C C . TRP A 1 82 ? -3.111 9.183 2.638 1.00 92.44 82 TRP A C 1
ATOM 630 O O . TRP A 1 82 ? -3.215 8.189 3.353 1.00 92.44 82 TRP A O 1
ATOM 640 N N . ASN A 1 83 ? -2.528 10.310 3.049 1.00 91.12 83 ASN A N 1
ATOM 641 C CA . ASN A 1 83 ? -1.985 10.478 4.397 1.00 91.12 83 ASN A CA 1
ATOM 642 C C . ASN A 1 83 ? -3.071 10.331 5.472 1.00 91.12 83 ASN A C 1
ATOM 644 O O . ASN A 1 83 ? -2.849 9.660 6.478 1.00 91.12 83 ASN A O 1
ATOM 648 N N . ALA A 1 84 ? -4.265 10.884 5.243 1.00 93.06 84 ALA A N 1
ATOM 649 C CA . ALA A 1 84 ? -5.392 10.725 6.159 1.00 93.06 84 ALA A CA 1
ATOM 650 C C . ALA A 1 84 ? -5.865 9.260 6.269 1.00 93.06 84 ALA A C 1
ATOM 652 O O . ALA A 1 84 ? -6.292 8.827 7.337 1.00 93.06 84 ALA A O 1
ATOM 653 N N . CYS A 1 85 ? -5.745 8.460 5.205 1.00 92.50 85 CYS A N 1
ATOM 654 C CA . CYS A 1 85 ? -6.048 7.028 5.268 1.00 92.50 85 CYS A CA 1
ATOM 655 C C . CYS A 1 85 ? -5.039 6.234 6.118 1.00 92.50 85 CYS A C 1
ATOM 657 O O . CYS A 1 85 ? -5.428 5.246 6.736 1.00 92.50 85 CYS A O 1
ATOM 659 N N . GLN A 1 86 ? -3.768 6.652 6.181 1.00 90.00 86 GLN A N 1
ATOM 660 C CA . GLN A 1 86 ? -2.717 5.934 6.925 1.00 90.00 86 GLN A CA 1
ATOM 661 C C . GLN A 1 86 ? -2.950 5.920 8.441 1.00 90.00 86 GLN A C 1
ATOM 663 O O . GLN A 1 86 ? -2.456 5.035 9.134 1.00 90.00 86 GLN A O 1
ATOM 668 N N . VAL A 1 87 ? -3.689 6.898 8.974 1.00 88.62 87 VAL A N 1
ATOM 669 C CA . VAL A 1 87 ? -3.922 7.023 10.422 1.00 88.62 87 VAL A CA 1
ATOM 670 C C . VAL A 1 87 ? -5.142 6.238 10.912 1.00 88.62 87 VAL A C 1
ATOM 672 O O . VAL A 1 87 ? -5.440 6.264 12.105 1.00 88.62 87 VAL A O 1
ATOM 675 N N . ILE A 1 88 ? -5.861 5.547 10.019 1.00 91.12 88 ILE A N 1
ATOM 676 C CA . ILE A 1 88 ? -7.038 4.745 10.375 1.00 91.12 88 ILE A CA 1
ATOM 677 C C . ILE A 1 88 ? -6.573 3.459 11.083 1.00 91.12 88 ILE A C 1
ATOM 679 O O . ILE A 1 88 ? -5.890 2.641 10.464 1.00 91.12 88 ILE A O 1
ATOM 683 N N . PRO A 1 89 ? -6.955 3.224 12.354 1.00 88.62 89 PRO A N 1
ATOM 684 C CA . PRO A 1 89 ? -6.563 2.008 13.062 1.00 88.62 89 PRO A CA 1
ATOM 685 C C . PRO A 1 89 ? -7.171 0.745 12.439 1.00 88.62 89 PRO A C 1
ATOM 687 O O . PRO A 1 89 ? -8.307 0.756 11.958 1.00 88.62 89 PRO A O 1
ATOM 690 N N . VAL A 1 90 ? -6.456 -0.380 12.528 1.00 87.62 90 VAL A N 1
ATOM 691 C CA . VAL A 1 90 ? -6.967 -1.682 12.070 1.00 87.62 90 VAL A CA 1
ATOM 692 C C . VAL A 1 90 ? -8.280 -2.028 12.780 1.00 87.62 90 VAL A C 1
ATOM 694 O O . VAL A 1 90 ? -8.410 -1.871 13.993 1.00 87.62 90 VAL A O 1
ATOM 697 N N . GLY A 1 91 ? -9.267 -2.491 12.009 1.00 88.19 91 GLY A N 1
ATOM 698 C CA . GLY A 1 91 ? -10.603 -2.833 12.510 1.00 88.19 91 GLY A CA 1
ATOM 699 C C . GLY A 1 91 ? -11.511 -1.627 12.782 1.00 88.19 91 GLY A C 1
ATOM 700 O O . GLY A 1 91 ? -12.655 -1.815 13.188 1.00 88.19 91 GLY A O 1
ATOM 701 N N . SER A 1 92 ? -11.032 -0.403 12.545 1.00 92.94 92 SER A N 1
ATOM 702 C CA . SER A 1 92 ? -11.824 0.824 12.656 1.00 92.94 92 SER A CA 1
ATOM 703 C C . SER A 1 92 ? -12.281 1.315 11.284 1.00 92.94 92 SER A C 1
ATOM 705 O O . SER A 1 92 ? -11.723 0.951 10.251 1.00 92.94 92 SER A O 1
ATOM 707 N N . VAL A 1 93 ? -13.304 2.169 11.275 1.00 94.25 93 VAL A N 1
ATOM 708 C CA . VAL A 1 93 ? -13.832 2.793 10.057 1.00 94.25 93 VAL A CA 1
ATOM 709 C C . VAL A 1 93 ? -14.014 4.290 10.270 1.00 94.25 93 VAL A C 1
ATOM 711 O O . VAL A 1 93 ? -14.423 4.719 11.348 1.00 94.25 93 VAL A O 1
ATOM 714 N N . LEU A 1 94 ? -13.740 5.073 9.228 1.00 94.69 94 LEU A N 1
ATOM 715 C CA . LEU A 1 94 ? -14.101 6.486 9.144 1.00 94.69 94 LEU A CA 1
ATOM 716 C C . LEU A 1 94 ? -15.077 6.688 7.984 1.00 94.69 94 LEU A C 1
ATOM 718 O O . LEU A 1 94 ? -14.951 6.060 6.933 1.00 94.69 94 LEU A O 1
ATOM 722 N N . SER A 1 95 ? -16.045 7.583 8.163 1.00 96.56 95 SER A N 1
ATOM 723 C CA . SER A 1 95 ? -16.888 8.057 7.069 1.00 96.56 95 SER A CA 1
ATOM 724 C C . SER A 1 95 ? -16.101 8.989 6.144 1.00 96.56 95 SER A C 1
ATOM 726 O O . SER A 1 95 ? -15.108 9.596 6.547 1.00 96.56 95 SER A O 1
ATOM 728 N N . TYR A 1 96 ? -16.582 9.183 4.913 1.00 95.12 96 TYR A N 1
ATOM 729 C CA . TYR A 1 96 ? -15.980 10.151 3.987 1.00 95.12 96 TYR A CA 1
ATOM 730 C C . TYR A 1 96 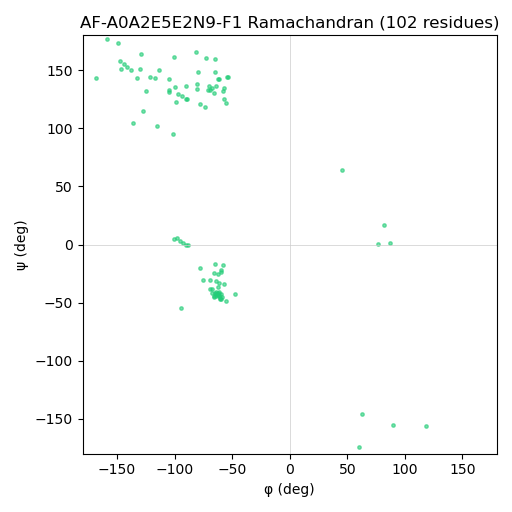? -15.930 11.572 4.559 1.00 95.12 96 TYR A C 1
ATOM 732 O O . TYR A 1 96 ? -14.969 12.292 4.314 1.00 95.12 96 TYR A O 1
ATOM 740 N N . GLN A 1 97 ? -16.928 11.966 5.357 1.00 96.31 97 GLN A N 1
ATOM 741 C CA . GLN A 1 97 ? -16.923 13.262 6.033 1.00 96.31 97 GLN A CA 1
ATOM 742 C C . GLN A 1 97 ? -15.795 13.348 7.070 1.00 96.31 97 GLN A C 1
ATOM 744 O O . GLN A 1 97 ? -15.091 14.350 7.120 1.00 96.31 97 GLN A O 1
ATOM 749 N N . GLN A 1 98 ? -15.600 12.297 7.874 1.00 95.25 98 GLN A N 1
ATOM 750 C CA . GLN A 1 98 ? -14.516 12.247 8.861 1.00 95.25 98 GLN A CA 1
ATOM 751 C C . GLN A 1 98 ? -13.143 12.263 8.186 1.00 95.25 98 GLN A C 1
ATOM 753 O O . GLN A 1 98 ? -12.250 12.971 8.645 1.00 95.25 98 GLN A O 1
ATOM 758 N N . LEU A 1 99 ? -12.990 11.530 7.080 1.00 94.19 99 LEU A N 1
ATOM 759 C CA . LEU A 1 99 ? -11.753 11.512 6.306 1.00 94.19 99 LEU A CA 1
ATOM 760 C C . LEU A 1 99 ? -11.454 12.880 5.676 1.00 94.19 99 LEU A C 1
ATOM 762 O O . LEU A 1 99 ? -10.315 13.327 5.730 1.00 94.19 99 LEU A O 1
ATOM 766 N N . ALA A 1 100 ? -12.468 13.566 5.139 1.00 93.00 100 ALA A N 1
ATOM 767 C CA . ALA A 1 100 ? -12.315 14.922 4.612 1.00 93.00 100 ALA A CA 1
ATOM 768 C C . ALA A 1 100 ? -11.861 15.900 5.706 1.00 93.00 100 ALA A C 1
ATOM 770 O O . ALA A 1 100 ? -10.900 16.628 5.511 1.00 93.00 100 ALA A O 1
ATOM 771 N N . CYS A 1 101 ? -12.474 15.856 6.894 1.00 93.56 101 CYS A N 1
ATOM 772 C CA . CYS A 1 101 ? -12.024 16.675 8.021 1.00 93.56 101 CYS A CA 1
ATOM 773 C C . CYS A 1 101 ? -10.583 16.362 8.458 1.00 93.56 101 CYS A C 1
ATOM 775 O O . CYS A 1 101 ? -9.889 17.263 8.919 1.00 93.56 101 CYS A O 1
ATOM 777 N N . ALA A 1 102 ? -10.141 15.106 8.343 1.00 91.88 102 ALA A N 1
ATOM 778 C CA . ALA A 1 102 ? -8.776 14.702 8.675 1.00 91.88 102 ALA A CA 1
ATOM 779 C C . ALA A 1 102 ? -7.743 15.118 7.611 1.00 91.88 102 ALA A C 1
ATOM 781 O O . ALA A 1 102 ? -6.589 15.357 7.956 1.00 91.88 102 ALA A O 1
ATOM 782 N N . ALA A 1 103 ? -8.146 15.195 6.340 1.00 91.75 103 ALA A N 1
ATOM 783 C CA . ALA A 1 103 ? -7.282 15.599 5.230 1.00 91.75 103 ALA A CA 1
ATOM 784 C C . ALA A 1 103 ? -7.066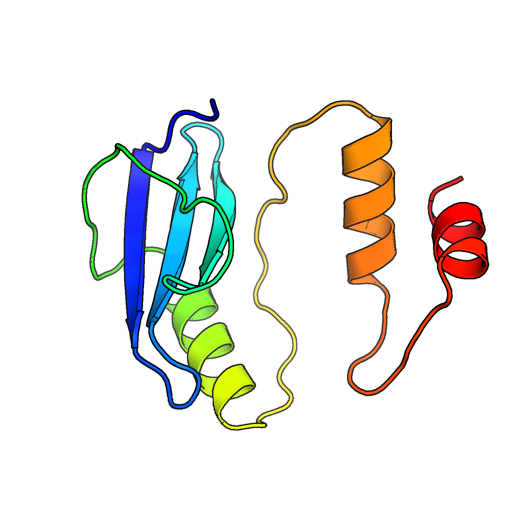 17.124 5.144 1.00 91.75 103 ALA A C 1
ATOM 786 O O . ALA A 1 103 ? -6.065 17.547 4.566 1.00 91.75 103 ALA A O 1
ATOM 787 N N . GLY A 1 104 ? -7.956 17.920 5.752 1.00 88.75 104 GLY A N 1
ATOM 788 C CA . GLY A 1 104 ? -7.950 19.390 5.685 1.00 8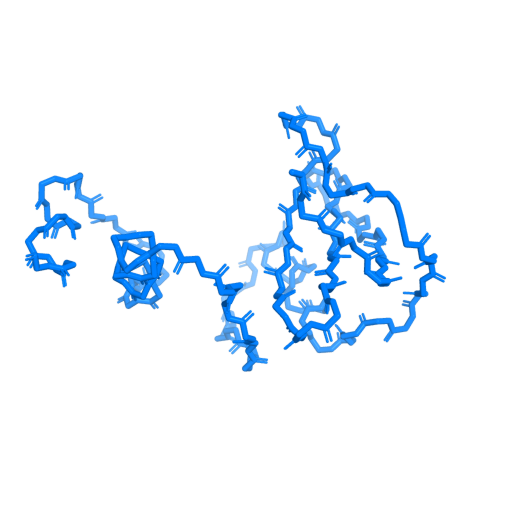8.75 104 GLY A CA 1
ATOM 789 C C . GLY A 1 104 ? -8.675 19.938 4.463 1.00 88.75 104 GLY A C 1
ATOM 790 O O . GLY A 1 104 ? -8.505 21.151 4.214 1.00 88.75 104 GLY A O 1
#

Foldseek 3Di:
DAAWAEKEWQQAPVGIKIWTAGPVQAIDIDHPPDDDDDDDHYYDHCPPVQQSVVVRCVSVVHDDQGDDGHHDDDPLQVVLLVVLVNPADPPGDDDPVRSVVSSD

pLDDT: mean 93.13, std 4.35, range [62.84, 98.12]

Mean predicted aligned error: 3.49 Å